Protein AF-A0A916CX15-F1 (afdb_monomer_lite)

Sequence (124 aa):
MRTVQLKTETALNPGRMDEFDDLIRLLNDHRRDDSLETQQLAIFIALSCMGNNHLWQDMMLPNRETLSRLMTTHFPALAAKNIGDMKWKKFFYRQLCERENILICKSPSCGICTDYEKCFGPET

Secondary structure (DSSP, 8-state):
-------------HHHHHHHHHHHHHHHHT-S---HHHHHHHHHHHHHHTSSS-HHHHTT-S-HHHHHHHHHHH-HHHHHT-TT---HHHHHHHHHHHHTT-SS---TTGGG-TTSHHHHS---

pLDDT: mean 81.07, std 20.0, range [37.09, 98.5]

Foldseek 3Di:
DDDDPPPPDPDPPVLLVVQLVLQLVLQVVQWPDPDPVLSVVSNQLSVLLVDLDQSCVSSVHPDPVVVLVVCCVTRVVLSVVCPVVPRVSVSSQVVSCVVVVHLDTSRPSLVVDPCNCVSPPDDD

Radius of gyration: 16.22 Å; chains: 1; bounding box: 48×33×47 Å

Structure (mmCIF, N/CA/C/O backbone):
data_AF-A0A916CX15-F1
#
_entry.id   AF-A0A916CX15-F1
#
loop_
_atom_site.group_PDB
_atom_site.id
_atom_site.type_symbol
_atom_site.label_atom_id
_atom_site.label_alt_id
_atom_site.label_comp_id
_atom_site.label_asym_id
_atom_site.label_entity_id
_atom_site.label_seq_id
_atom_site.pdbx_PDB_ins_code
_atom_site.Cartn_x
_atom_site.Cartn_y
_atom_site.Cartn_z
_atom_site.occupancy
_atom_site.B_iso_or_equiv
_atom_site.auth_seq_id
_atom_site.auth_comp_id
_atom_site.auth_asym_id
_atom_site.auth_atom_id
_atom_site.pdbx_PDB_model_num
ATOM 1 N N . MET A 1 1 ? 31.624 -11.503 36.435 1.00 39.28 1 MET A N 1
ATOM 2 C CA . MET A 1 1 ? 30.892 -12.147 35.324 1.00 39.28 1 MET A CA 1
ATOM 3 C C . MET A 1 1 ? 29.408 -11.861 35.506 1.00 39.28 1 MET A C 1
ATOM 5 O O . MET A 1 1 ? 28.794 -12.461 36.375 1.00 39.28 1 MET A O 1
ATOM 9 N N . ARG A 1 2 ? 28.856 -10.865 34.798 1.00 37.09 2 ARG A N 1
ATOM 10 C CA . ARG A 1 2 ? 27.411 -10.584 34.813 1.00 37.09 2 ARG A CA 1
ATOM 11 C C . ARG A 1 2 ? 26.766 -11.400 33.702 1.00 37.09 2 ARG A C 1
ATOM 13 O O . ARG A 1 2 ? 27.063 -11.182 32.533 1.00 37.09 2 ARG A O 1
ATOM 20 N N . THR A 1 3 ? 25.924 -12.345 34.086 1.00 37.91 3 THR A N 1
ATOM 21 C CA . THR A 1 3 ? 25.100 -13.134 33.176 1.00 37.91 3 THR A CA 1
ATOM 22 C C . THR A 1 3 ? 24.103 -12.200 32.493 1.00 37.91 3 THR A C 1
ATOM 24 O O . THR A 1 3 ? 23.282 -11.571 33.160 1.00 37.91 3 THR A O 1
ATOM 27 N N . VAL A 1 4 ? 24.192 -12.073 31.170 1.00 45.84 4 VAL A N 1
ATOM 28 C CA . VAL A 1 4 ? 23.157 -11.428 30.358 1.00 45.84 4 VAL A CA 1
ATOM 29 C C . VAL A 1 4 ? 22.031 -12.446 30.214 1.00 45.84 4 VAL A C 1
ATOM 31 O O . VAL A 1 4 ? 22.181 -13.444 29.515 1.00 45.84 4 VAL A O 1
ATOM 34 N N . GLN A 1 5 ? 20.917 -12.230 30.913 1.00 37.97 5 GLN A N 1
ATOM 35 C CA . GLN A 1 5 ? 19.689 -12.973 30.643 1.00 37.97 5 GLN A CA 1
ATOM 36 C C . GLN A 1 5 ? 19.137 -12.507 29.294 1.00 37.97 5 GLN A C 1
ATOM 38 O O . GLN A 1 5 ? 18.495 -11.461 29.195 1.00 37.97 5 GLN A O 1
ATOM 43 N N . LEU A 1 6 ? 19.400 -13.290 28.250 1.00 45.59 6 LEU A N 1
ATOM 44 C CA . LEU A 1 6 ? 18.626 -13.255 27.016 1.00 45.59 6 LEU A CA 1
ATOM 45 C C . LEU A 1 6 ? 17.195 -13.671 27.371 1.00 45.59 6 LEU A C 1
ATOM 47 O O . LEU A 1 6 ? 16.933 -14.836 27.656 1.00 45.59 6 LEU A O 1
ATOM 51 N N . LYS A 1 7 ? 16.269 -12.710 27.394 1.00 40.78 7 LYS A N 1
ATOM 52 C CA . LYS A 1 7 ? 14.833 -13.004 27.408 1.00 40.78 7 LYS A CA 1
ATOM 53 C C . LYS A 1 7 ? 14.428 -13.441 26.002 1.00 40.78 7 LYS A C 1
ATOM 55 O O . LYS A 1 7 ? 13.935 -12.647 25.210 1.00 40.78 7 LYS A O 1
ATOM 60 N N . THR A 1 8 ? 14.706 -14.695 25.680 1.00 47.56 8 THR A N 1
ATOM 61 C CA . THR A 1 8 ? 14.101 -15.397 24.550 1.00 47.56 8 THR A CA 1
ATOM 62 C C . THR A 1 8 ? 12.754 -15.940 24.993 1.00 47.56 8 THR A C 1
ATOM 64 O O . THR A 1 8 ? 12.729 -16.855 25.802 1.00 47.56 8 THR A O 1
ATOM 67 N N . GLU A 1 9 ? 11.676 -15.338 24.491 1.00 44.06 9 GLU A N 1
ATOM 68 C CA . GLU A 1 9 ? 10.413 -15.990 24.103 1.00 44.06 9 GLU A CA 1
ATOM 69 C C . GLU A 1 9 ? 9.416 -14.895 23.714 1.00 44.06 9 GLU A C 1
ATOM 71 O O . GLU A 1 9 ? 8.589 -14.435 24.499 1.00 44.06 9 GLU A O 1
ATOM 76 N N . THR A 1 10 ? 9.514 -14.423 22.471 1.00 47.09 10 THR A N 1
ATOM 77 C CA . THR A 1 10 ? 8.389 -13.729 21.844 1.00 47.09 10 THR A CA 1
ATOM 78 C C . THR A 1 10 ? 7.472 -14.824 21.322 1.00 47.09 10 THR A C 1
ATOM 80 O O . THR A 1 10 ? 7.650 -15.302 20.205 1.00 47.09 10 THR A O 1
ATOM 83 N N . ALA A 1 11 ? 6.540 -15.295 22.154 1.00 50.97 11 ALA A N 1
ATOM 84 C CA . ALA A 1 11 ? 5.432 -16.100 21.654 1.00 50.97 11 ALA A CA 1
ATOM 85 C C . ALA A 1 11 ? 4.813 -15.347 20.463 1.00 50.97 11 ALA A C 1
ATOM 87 O O . ALA A 1 11 ? 4.546 -14.145 20.578 1.00 50.97 11 ALA A O 1
ATOM 88 N N . LEU A 1 12 ? 4.657 -16.012 19.311 1.00 54.97 12 LEU A N 1
ATOM 89 C CA . LEU A 1 12 ? 3.989 -15.402 18.163 1.00 54.97 12 LEU A CA 1
ATOM 90 C C . LEU A 1 12 ? 2.605 -14.953 18.626 1.00 54.97 12 LEU A C 1
ATOM 92 O O . LEU A 1 12 ? 1.794 -15.767 19.056 1.00 54.97 12 LEU A O 1
ATOM 96 N N . ASN A 1 13 ? 2.360 -13.646 18.590 1.00 66.94 13 ASN A N 1
ATOM 97 C CA . ASN A 1 13 ? 1.041 -13.103 18.859 1.00 66.94 13 ASN A CA 1
ATOM 98 C C . ASN A 1 13 ? 0.162 -13.445 17.642 1.00 66.94 13 ASN A C 1
ATOM 100 O O . ASN A 1 13 ? 0.445 -12.910 16.566 1.00 66.94 13 ASN A O 1
ATOM 104 N N . PRO A 1 14 ? -0.868 -14.304 17.778 1.00 65.25 14 PRO A N 1
ATOM 105 C CA . PRO A 1 14 ? -1.656 -14.778 16.639 1.00 65.25 14 PRO A CA 1
ATOM 106 C C . PRO A 1 14 ? -2.268 -13.630 15.832 1.00 65.25 14 PRO A C 1
ATOM 108 O O . PRO A 1 14 ? -2.159 -13.613 14.613 1.00 65.25 14 PRO A O 1
ATOM 111 N N . GLY A 1 15 ? -2.757 -12.584 16.507 1.00 72.44 15 GLY A N 1
ATOM 112 C CA . GLY A 1 15 ? -3.325 -11.416 15.829 1.00 72.44 15 GLY A CA 1
ATOM 113 C C . GLY A 1 15 ? -2.309 -10.620 15.002 1.00 72.44 15 GLY A C 1
ATOM 114 O O . GLY A 1 15 ? -2.699 -9.903 14.089 1.00 72.44 15 GLY A O 1
ATOM 115 N N . ARG A 1 16 ? -1.004 -10.749 15.282 1.00 74.62 16 ARG A N 1
ATOM 116 C CA . ARG A 1 16 ? 0.051 -10.152 14.445 1.00 74.62 16 ARG A CA 1
ATOM 117 C C . ARG A 1 16 ? 0.387 -10.995 13.219 1.00 74.62 16 ARG A C 1
ATOM 119 O O . ARG A 1 16 ? 0.857 -10.439 12.234 1.00 74.62 16 ARG A O 1
ATOM 126 N N . MET A 1 17 ? 0.182 -12.310 13.288 1.00 80.25 17 MET A N 1
ATOM 127 C CA . MET A 1 17 ? 0.320 -13.180 12.119 1.00 80.25 17 MET A CA 1
ATOM 128 C C . MET A 1 17 ? -0.835 -12.948 11.151 1.00 80.25 17 MET A C 1
ATOM 130 O O . MET A 1 17 ? -0.584 -12.719 9.974 1.00 80.25 17 MET A O 1
ATOM 134 N N . ASP A 1 18 ? -2.065 -12.883 11.666 1.00 87.44 18 ASP A N 1
ATOM 135 C CA . ASP A 1 18 ? -3.252 -12.583 10.857 1.00 87.44 18 ASP A CA 1
ATOM 136 C C . ASP A 1 18 ? -3.100 -11.227 10.145 1.00 87.44 18 ASP A C 1
ATOM 138 O O . ASP A 1 18 ? -3.309 -11.109 8.941 1.00 87.44 18 ASP A O 1
ATOM 142 N N . GLU A 1 19 ? -2.629 -10.206 10.872 1.00 87.88 19 GLU A N 1
ATOM 143 C CA . GLU A 1 19 ? -2.349 -8.876 10.323 1.00 87.88 19 GLU A CA 1
ATOM 144 C C . GLU A 1 19 ? -1.305 -8.901 9.192 1.00 87.88 19 GLU A C 1
ATOM 146 O O . GLU A 1 19 ? -1.427 -8.182 8.196 1.00 87.88 19 GLU A O 1
ATOM 151 N N . PHE A 1 20 ? -0.260 -9.709 9.352 1.00 92.62 20 PHE A N 1
ATOM 152 C CA . PHE A 1 20 ? 0.789 -9.872 8.355 1.00 92.62 20 PHE A CA 1
ATOM 153 C C . PHE A 1 20 ? 0.265 -10.558 7.086 1.00 92.62 20 PHE A C 1
ATOM 155 O O . PHE A 1 20 ? 0.510 -10.066 5.979 1.00 92.62 20 PHE A O 1
ATOM 162 N N . ASP A 1 21 ? -0.499 -11.637 7.246 1.00 93.94 21 ASP A N 1
ATOM 163 C CA . ASP A 1 21 ? -1.092 -12.386 6.138 1.00 93.94 21 ASP A CA 1
ATOM 164 C C . ASP A 1 21 ? -2.111 -11.533 5.364 1.00 93.94 21 ASP A C 1
ATOM 166 O O . ASP A 1 21 ? -2.108 -11.520 4.127 1.00 93.94 21 ASP A O 1
ATOM 170 N N . ASP A 1 22 ? -2.917 -10.737 6.069 1.00 93.75 22 ASP A N 1
ATOM 171 C CA . ASP A 1 22 ? -3.861 -9.792 5.467 1.00 93.75 22 ASP A CA 1
ATOM 172 C C . ASP A 1 22 ? -3.153 -8.721 4.625 1.00 93.75 22 ASP A C 1
ATOM 174 O O . ASP A 1 22 ? -3.587 -8.405 3.510 1.00 93.75 22 ASP A O 1
ATOM 178 N N . LEU A 1 23 ? -2.033 -8.177 5.115 1.00 96.12 23 LEU A N 1
ATOM 179 C CA . LEU A 1 23 ? -1.224 -7.206 4.372 1.00 96.12 23 LEU A CA 1
ATOM 180 C C . LEU A 1 23 ? -0.599 -7.823 3.118 1.00 96.12 23 LEU A C 1
ATOM 182 O O . LEU A 1 23 ? -0.659 -7.208 2.049 1.00 96.12 23 LEU A O 1
ATOM 186 N N . ILE A 1 24 ? -0.038 -9.033 3.218 1.00 97.25 24 ILE A N 1
ATOM 187 C CA . ILE A 1 24 ? 0.478 -9.764 2.051 1.00 97.25 24 ILE A CA 1
ATOM 188 C C . ILE A 1 24 ? -0.631 -9.952 1.025 1.00 97.25 24 ILE A C 1
ATOM 190 O O . ILE A 1 24 ? -0.424 -9.689 -0.162 1.00 97.25 24 ILE A O 1
ATOM 194 N N . ARG A 1 25 ? -1.814 -10.385 1.466 1.00 96.75 25 ARG A N 1
ATOM 195 C CA . ARG A 1 25 ? -2.954 -10.610 0.581 1.00 96.75 25 ARG A CA 1
ATOM 196 C C . ARG A 1 25 ? -3.384 -9.322 -0.113 1.00 96.75 25 ARG A C 1
ATOM 198 O O . ARG A 1 25 ? -3.541 -9.324 -1.329 1.00 96.75 25 ARG A O 1
ATOM 205 N N . LEU A 1 26 ? -3.508 -8.216 0.621 1.00 97.00 26 LEU A N 1
ATOM 206 C CA . LEU A 1 26 ? -3.828 -6.902 0.054 1.00 97.00 26 LEU A CA 1
ATOM 207 C C . LEU A 1 26 ? -2.825 -6.476 -1.026 1.00 97.00 26 LEU A C 1
ATOM 209 O O . LEU A 1 26 ? -3.237 -6.024 -2.098 1.00 97.00 26 LEU A O 1
ATOM 213 N N . LEU A 1 27 ? -1.527 -6.595 -0.738 1.00 98.25 27 LEU A N 1
ATOM 214 C CA . LEU A 1 27 ? -0.455 -6.191 -1.650 1.00 98.25 27 LEU A CA 1
ATOM 215 C C . LEU A 1 27 ? -0.418 -7.088 -2.888 1.00 98.25 27 LEU A C 1
ATOM 217 O O . LEU A 1 27 ? -0.361 -6.581 -4.006 1.00 98.25 27 LEU A O 1
ATOM 221 N N . ASN A 1 28 ? -0.528 -8.405 -2.705 1.00 97.69 28 ASN A N 1
ATOM 222 C CA . ASN A 1 28 ? -0.584 -9.351 -3.812 1.00 97.69 28 ASN A CA 1
ATOM 223 C C . ASN A 1 28 ? -1.820 -9.129 -4.685 1.00 97.69 28 ASN A C 1
ATOM 225 O O . ASN A 1 28 ? -1.681 -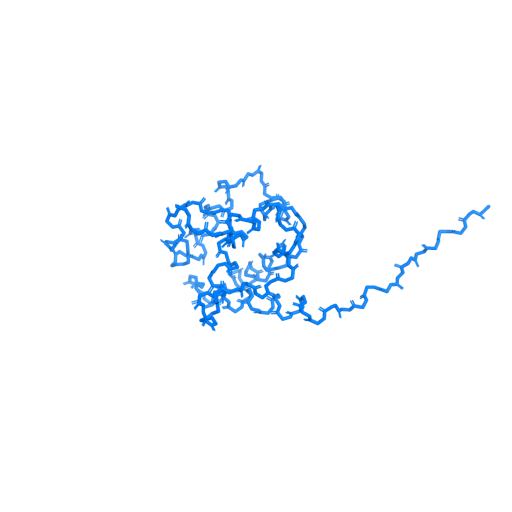9.147 -5.903 1.00 97.69 28 ASN A O 1
ATOM 229 N N . ASP A 1 29 ? -2.996 -8.852 -4.119 1.00 97.38 29 ASP A N 1
ATOM 230 C CA . ASP A 1 29 ? -4.218 -8.565 -4.889 1.00 97.38 29 ASP A CA 1
ATOM 231 C C . ASP A 1 29 ? -4.066 -7.332 -5.813 1.00 97.38 29 ASP A C 1
ATOM 233 O O . ASP A 1 29 ? -4.826 -7.181 -6.768 1.00 97.38 29 ASP A O 1
ATOM 237 N N . HIS A 1 30 ? -3.077 -6.462 -5.565 1.00 97.94 30 HIS A N 1
ATOM 238 C CA . HIS A 1 30 ? -2.821 -5.241 -6.340 1.00 97.94 30 HIS A CA 1
ATOM 239 C C . HIS A 1 30 ? -1.415 -5.163 -6.956 1.00 97.94 30 HIS A C 1
ATOM 241 O O . HIS A 1 30 ? -0.978 -4.079 -7.366 1.00 97.94 30 HIS A O 1
ATOM 247 N N . ARG A 1 31 ? -0.688 -6.281 -7.007 1.00 97.88 31 ARG A N 1
ATOM 248 C CA . ARG A 1 31 ? 0.636 -6.352 -7.630 1.00 97.88 31 ARG A CA 1
ATOM 249 C C . ARG A 1 31 ? 0.559 -5.999 -9.115 1.00 97.88 31 ARG A C 1
ATOM 251 O O . ARG A 1 31 ? -0.406 -6.343 -9.794 1.00 97.88 31 ARG A O 1
ATOM 258 N N . ARG A 1 32 ? 1.590 -5.331 -9.631 1.00 97.94 32 ARG A N 1
ATOM 259 C CA . ARG A 1 32 ? 1.712 -5.028 -11.066 1.00 97.94 32 ARG A CA 1
ATOM 260 C C . ARG A 1 32 ? 1.826 -6.298 -11.912 1.00 97.94 32 ARG A C 1
ATOM 262 O O . ARG A 1 32 ? 1.304 -6.335 -13.021 1.00 97.94 32 ARG A O 1
ATOM 269 N N . ASP A 1 33 ? 2.559 -7.289 -11.414 1.00 97.69 33 ASP A N 1
ATOM 270 C CA . ASP A 1 33 ? 2.909 -8.518 -12.122 1.00 97.69 33 ASP A CA 1
ATOM 271 C C . ASP A 1 33 ? 3.156 -9.684 -11.148 1.00 97.69 33 ASP A C 1
ATOM 273 O O . ASP A 1 33 ? 3.209 -9.501 -9.931 1.00 97.69 33 ASP A O 1
ATOM 277 N N . ASP A 1 34 ? 3.320 -10.889 -11.699 1.00 97.06 34 ASP A N 1
ATOM 278 C CA . ASP A 1 34 ? 3.609 -12.122 -10.955 1.00 97.06 34 ASP A CA 1
ATOM 279 C C . ASP A 1 34 ? 5.110 -12.365 -10.733 1.00 97.06 34 ASP A C 1
ATOM 281 O O . ASP A 1 34 ? 5.510 -13.479 -10.390 1.00 97.06 34 ASP A O 1
ATOM 285 N N . SER A 1 35 ? 5.963 -11.355 -10.929 1.00 98.00 35 SER A N 1
ATOM 286 C CA . SER A 1 35 ? 7.405 -11.538 -10.753 1.00 98.00 35 SER A CA 1
ATOM 287 C C . SER A 1 35 ? 7.758 -11.866 -9.300 1.00 98.00 35 SER A C 1
ATOM 289 O O . SER A 1 35 ? 7.129 -11.385 -8.352 1.00 98.00 35 SER A O 1
ATOM 291 N N . LEU A 1 36 ? 8.815 -12.664 -9.120 1.00 97.44 36 LEU A N 1
ATOM 292 C CA . LEU A 1 36 ? 9.341 -12.983 -7.792 1.00 97.44 36 LEU A CA 1
ATOM 293 C C . LEU A 1 36 ? 9.737 -11.712 -7.025 1.00 97.44 36 LEU A C 1
ATOM 295 O O . LEU A 1 36 ? 9.520 -11.637 -5.821 1.00 97.44 36 LEU A O 1
ATOM 299 N N . GLU A 1 37 ? 10.258 -10.704 -7.728 1.00 97.38 37 GLU A N 1
ATOM 300 C CA . GLU A 1 37 ? 10.608 -9.400 -7.163 1.00 97.38 37 GLU A CA 1
ATOM 301 C C . GLU A 1 37 ? 9.394 -8.723 -6.514 1.00 97.38 37 GLU A C 1
ATOM 303 O O . GLU A 1 37 ? 9.443 -8.370 -5.335 1.00 97.38 37 GLU A O 1
ATOM 308 N N . THR A 1 38 ? 8.282 -8.584 -7.246 1.00 97.50 38 THR A N 1
ATOM 309 C CA . THR A 1 38 ? 7.074 -7.935 -6.717 1.00 97.50 38 THR A CA 1
ATOM 310 C C . THR A 1 38 ? 6.480 -8.721 -5.542 1.00 97.50 38 THR A C 1
ATOM 312 O O . THR A 1 38 ? 6.052 -8.120 -4.554 1.00 97.50 38 THR A O 1
ATOM 315 N N . GLN A 1 39 ? 6.507 -10.056 -5.596 1.00 97.19 39 GLN A N 1
ATOM 316 C CA . GLN A 1 39 ? 6.034 -10.910 -4.498 1.00 97.19 39 GLN A CA 1
ATOM 317 C C . GLN A 1 39 ? 6.903 -10.772 -3.238 1.00 97.19 39 GLN A C 1
ATOM 319 O O . GLN A 1 39 ? 6.385 -10.604 -2.133 1.00 97.19 39 GLN A O 1
ATOM 324 N N . GLN A 1 40 ? 8.230 -10.795 -3.386 1.00 98.19 40 GLN A N 1
ATOM 325 C CA . GLN A 1 40 ? 9.159 -10.592 -2.271 1.00 98.19 40 GLN A CA 1
ATOM 326 C C . GLN A 1 40 ? 9.029 -9.190 -1.679 1.00 98.19 40 GLN A C 1
ATOM 328 O O . GLN A 1 40 ? 9.081 -9.026 -0.459 1.00 98.19 40 GLN A O 1
ATOM 333 N N . LEU A 1 41 ? 8.799 -8.184 -2.524 1.00 98.44 41 LEU A N 1
ATOM 334 C CA . LEU A 1 41 ? 8.556 -6.824 -2.072 1.00 98.44 41 LEU A CA 1
ATOM 335 C C . LEU A 1 41 ? 7.259 -6.715 -1.258 1.00 98.44 41 LEU A C 1
ATOM 337 O O . LEU A 1 41 ? 7.253 -6.039 -0.231 1.00 98.44 41 LEU A O 1
ATOM 341 N N . ALA A 1 42 ? 6.185 -7.401 -1.660 1.00 98.44 42 ALA A N 1
ATOM 342 C CA . ALA A 1 42 ? 4.942 -7.446 -0.888 1.00 98.44 42 ALA A CA 1
ATOM 343 C C . ALA A 1 42 ? 5.172 -8.020 0.522 1.00 98.44 42 ALA A C 1
ATOM 345 O O . ALA A 1 42 ? 4.740 -7.428 1.513 1.00 98.44 42 ALA A O 1
ATOM 346 N N . ILE A 1 43 ? 5.924 -9.122 0.619 1.00 98.31 43 ILE A N 1
ATOM 347 C CA . ILE A 1 43 ? 6.319 -9.728 1.899 1.00 98.31 43 ILE A CA 1
ATOM 348 C C . ILE A 1 43 ? 7.138 -8.737 2.733 1.00 98.31 43 ILE A C 1
ATOM 350 O O . ILE A 1 43 ? 6.857 -8.541 3.914 1.00 98.31 43 ILE A O 1
ATOM 354 N N . PHE A 1 44 ? 8.131 -8.082 2.127 1.00 98.38 44 PHE A N 1
ATOM 355 C CA . PHE A 1 44 ? 8.991 -7.132 2.830 1.00 98.38 44 PHE A CA 1
ATOM 356 C C . PHE A 1 44 ? 8.212 -5.923 3.363 1.00 98.38 44 PHE A C 1
ATOM 358 O O . PHE A 1 44 ? 8.384 -5.549 4.520 1.00 98.38 44 PHE A O 1
ATOM 365 N N . ILE A 1 45 ? 7.296 -5.358 2.572 1.00 98.38 45 ILE A N 1
ATOM 366 C CA . ILE A 1 45 ? 6.417 -4.265 3.013 1.00 98.38 45 ILE A CA 1
ATOM 367 C C . ILE A 1 45 ? 5.547 -4.710 4.196 1.00 98.38 45 ILE A C 1
ATOM 369 O O . ILE A 1 45 ? 5.451 -3.984 5.189 1.00 98.38 45 ILE A O 1
ATOM 373 N N . ALA A 1 46 ? 4.932 -5.895 4.116 1.00 97.25 46 ALA A N 1
ATOM 374 C CA . ALA A 1 46 ? 4.107 -6.433 5.196 1.00 97.25 46 ALA A CA 1
ATOM 375 C C . ALA A 1 46 ? 4.925 -6.658 6.482 1.00 97.25 46 ALA A C 1
ATOM 377 O O . ALA A 1 46 ? 4.478 -6.278 7.566 1.00 97.25 46 ALA A O 1
ATOM 378 N N . LEU A 1 47 ? 6.152 -7.179 6.364 1.00 96.62 47 LEU A N 1
ATOM 379 C CA . LEU A 1 47 ? 7.084 -7.321 7.488 1.00 96.62 47 LEU A CA 1
ATOM 380 C C . LEU A 1 47 ? 7.442 -5.958 8.092 1.00 96.62 47 LEU A C 1
ATOM 382 O O . LEU A 1 47 ? 7.377 -5.796 9.309 1.00 96.62 47 LEU A O 1
ATOM 386 N N . SER A 1 48 ? 7.773 -4.956 7.277 1.00 96.19 48 SER A N 1
ATOM 387 C CA . SER A 1 48 ? 8.098 -3.609 7.764 1.00 96.19 48 SER A CA 1
ATOM 388 C C . SER A 1 48 ? 6.902 -2.914 8.421 1.00 96.19 48 SER A C 1
ATOM 390 O O . SER A 1 48 ? 7.083 -2.155 9.373 1.00 96.19 48 SER A O 1
ATOM 392 N N . CYS A 1 49 ? 5.663 -3.214 8.016 1.00 94.81 49 CYS A N 1
ATOM 393 C CA . CYS A 1 49 ? 4.473 -2.776 8.752 1.00 94.81 49 CYS A CA 1
ATOM 394 C C . CYS A 1 49 ? 4.413 -3.335 10.182 1.00 94.81 49 CYS A C 1
ATOM 396 O O . CYS A 1 49 ? 3.745 -2.745 11.030 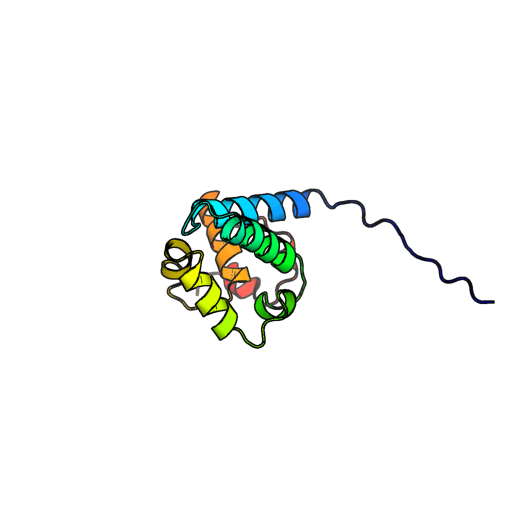1.00 94.81 49 CYS A O 1
ATOM 398 N N . MET A 1 50 ? 5.133 -4.413 10.501 1.00 91.62 50 MET A N 1
ATOM 399 C CA . MET A 1 50 ? 5.212 -4.919 11.871 1.00 91.62 50 MET A CA 1
ATOM 400 C C . MET A 1 50 ? 6.126 -4.079 12.778 1.00 91.62 50 MET A C 1
ATOM 402 O O . MET A 1 50 ? 6.117 -4.284 13.995 1.00 91.62 50 MET A O 1
ATOM 406 N N . GLY A 1 51 ? 6.893 -3.136 12.226 1.00 88.00 51 GLY A N 1
ATOM 407 C CA . GLY A 1 51 ? 7.674 -2.169 12.996 1.00 88.00 51 GLY A CA 1
ATOM 408 C C . GLY A 1 51 ? 6.808 -1.107 13.683 1.00 88.00 51 GLY A C 1
ATOM 409 O O . GLY A 1 51 ? 5.600 -1.018 13.461 1.00 88.00 51 GLY A O 1
ATOM 410 N N . ASN A 1 52 ? 7.422 -0.291 14.539 1.00 86.25 52 ASN A N 1
ATOM 411 C CA . ASN A 1 52 ? 6.730 0.764 15.292 1.00 86.25 52 ASN A CA 1
ATOM 412 C C . ASN A 1 52 ? 6.896 2.162 14.672 1.00 86.25 52 ASN A C 1
ATOM 414 O O . ASN A 1 52 ? 6.313 3.119 15.181 1.00 86.25 52 ASN A O 1
ATOM 418 N N . ASN A 1 53 ? 7.678 2.302 13.598 1.00 87.75 53 ASN A N 1
ATOM 419 C CA . ASN A 1 53 ? 7.963 3.596 12.990 1.00 87.75 53 ASN A CA 1
ATOM 420 C C . ASN A 1 53 ? 7.076 3.835 11.760 1.00 87.75 53 ASN A C 1
ATOM 422 O O . ASN A 1 53 ? 6.127 3.102 11.456 1.00 87.75 53 ASN A O 1
ATOM 426 N N . HIS A 1 54 ? 7.364 4.914 11.030 1.00 88.44 54 HIS A N 1
ATOM 427 C CA . HIS A 1 54 ? 6.797 5.078 9.700 1.00 88.44 54 HIS A CA 1
ATOM 428 C C . HIS A 1 54 ? 7.357 4.006 8.758 1.00 88.44 54 HIS A C 1
ATOM 430 O O . HIS A 1 54 ? 8.550 3.725 8.780 1.00 88.44 54 HIS A O 1
ATOM 436 N N . LEU A 1 55 ? 6.515 3.484 7.860 1.00 95.62 55 LEU A N 1
ATOM 437 C CA . LEU A 1 55 ? 6.886 2.388 6.956 1.00 95.62 55 LEU A CA 1
ATOM 438 C C . LEU A 1 55 ? 8.181 2.650 6.171 1.00 95.62 55 LEU A C 1
ATOM 440 O O . LEU A 1 55 ? 9.004 1.759 6.043 1.00 95.62 55 LEU A O 1
ATOM 444 N N . TRP A 1 56 ? 8.402 3.878 5.692 1.00 97.25 56 TRP A N 1
ATOM 445 C CA . TRP A 1 56 ? 9.628 4.205 4.959 1.00 97.25 56 TRP A CA 1
ATOM 446 C C . TRP A 1 56 ? 10.890 4.070 5.831 1.00 97.25 56 TRP A C 1
ATOM 448 O O . TRP A 1 56 ? 11.930 3.688 5.312 1.00 97.25 56 TRP A O 1
ATOM 458 N N . GLN A 1 57 ? 10.798 4.319 7.143 1.00 95.44 57 GLN A N 1
ATOM 459 C CA . GLN A 1 57 ? 11.902 4.126 8.092 1.00 95.44 57 GLN A CA 1
ATOM 460 C C . GLN A 1 57 ? 12.117 2.641 8.380 1.00 95.44 57 GLN A C 1
ATOM 462 O O . GLN A 1 57 ? 13.249 2.174 8.342 1.00 95.44 57 GLN A O 1
ATOM 467 N N . ASP A 1 58 ? 11.036 1.890 8.604 1.00 96.81 58 ASP A N 1
ATOM 468 C CA . ASP A 1 58 ? 11.104 0.441 8.853 1.00 96.81 58 ASP A CA 1
ATOM 469 C C . ASP A 1 58 ? 11.517 -0.359 7.598 1.00 96.81 58 ASP A C 1
ATOM 471 O O . ASP A 1 58 ? 11.937 -1.510 7.699 1.00 96.81 58 ASP A O 1
ATOM 475 N N . MET A 1 59 ? 11.438 0.251 6.412 1.00 97.69 59 MET A N 1
ATOM 476 C CA . MET A 1 59 ? 12.009 -0.251 5.155 1.00 97.69 59 MET A CA 1
ATOM 477 C C . MET A 1 59 ? 13.416 0.296 4.864 1.00 97.69 59 MET A C 1
ATOM 479 O O . MET A 1 59 ? 13.977 -0.006 3.813 1.00 97.69 59 MET A O 1
ATOM 483 N N . MET A 1 60 ? 13.984 1.115 5.757 1.00 97.81 60 MET A N 1
ATOM 484 C CA . MET A 1 60 ? 15.299 1.757 5.601 1.00 97.81 60 MET A CA 1
ATOM 485 C C . MET A 1 60 ? 15.432 2.614 4.329 1.00 97.81 60 MET A C 1
ATOM 487 O O . MET A 1 60 ? 16.514 2.758 3.760 1.00 97.81 60 MET A O 1
ATOM 491 N N . LEU A 1 61 ? 14.328 3.203 3.872 1.00 97.62 61 LEU A N 1
ATOM 492 C CA . LEU A 1 61 ? 14.314 4.143 2.755 1.00 97.62 61 LEU A CA 1
ATOM 493 C C . LEU A 1 61 ? 14.727 5.543 3.241 1.00 97.62 61 LEU A C 1
ATOM 495 O O . LEU A 1 61 ? 14.518 5.883 4.404 1.00 97.62 61 LEU A O 1
ATOM 499 N N . PRO A 1 62 ? 15.289 6.401 2.373 1.00 97.19 62 PRO A N 1
ATOM 500 C CA . PRO A 1 62 ? 15.770 7.718 2.791 1.00 97.19 62 PRO A CA 1
ATOM 501 C C . PRO A 1 62 ? 14.636 8.687 3.144 1.00 97.19 62 PRO A C 1
ATOM 503 O O . PRO A 1 62 ? 14.825 9.608 3.935 1.00 97.19 62 PRO A O 1
ATOM 506 N N . ASN A 1 63 ? 13.462 8.522 2.529 1.00 96.12 63 ASN A N 1
ATOM 507 C CA . ASN A 1 63 ? 12.309 9.385 2.745 1.00 96.12 63 ASN A CA 1
ATOM 508 C C . ASN A 1 63 ? 11.006 8.715 2.287 1.00 96.12 63 ASN A C 1
ATOM 510 O O . ASN A 1 63 ? 10.989 7.679 1.616 1.00 96.12 63 ASN A O 1
ATOM 514 N N . ARG A 1 64 ? 9.892 9.365 2.627 1.00 95.94 64 ARG A N 1
ATOM 515 C CA . ARG A 1 64 ? 8.543 8.952 2.235 1.00 95.94 64 ARG A CA 1
ATOM 516 C C . ARG A 1 64 ? 8.320 8.967 0.718 1.00 95.94 64 ARG A C 1
ATOM 518 O O . ARG A 1 64 ? 7.613 8.101 0.218 1.00 95.94 64 ARG A O 1
ATOM 525 N N . GLU A 1 65 ? 8.896 9.920 -0.008 1.00 96.50 65 GLU A N 1
ATOM 526 C CA . GLU A 1 65 ? 8.709 10.044 -1.461 1.00 96.50 65 GLU A CA 1
ATOM 527 C C . GLU A 1 65 ? 9.263 8.826 -2.212 1.00 96.50 65 GLU A C 1
ATOM 529 O O . GLU A 1 65 ? 8.629 8.313 -3.134 1.00 96.50 65 GLU A O 1
ATOM 534 N N . THR A 1 66 ? 10.404 8.303 -1.759 1.00 98.19 66 THR A N 1
ATOM 535 C CA . THR A 1 66 ? 11.008 7.075 -2.289 1.00 98.19 66 THR A CA 1
ATOM 536 C C . THR A 1 66 ? 10.064 5.890 -2.121 1.00 98.19 66 THR A C 1
ATOM 538 O O . THR A 1 66 ? 9.856 5.134 -3.068 1.00 98.19 66 THR A O 1
ATOM 541 N N . LEU A 1 67 ? 9.423 5.769 -0.952 1.00 98.38 67 LEU A N 1
ATOM 542 C CA . LEU A 1 67 ? 8.386 4.763 -0.732 1.00 98.38 67 LEU A CA 1
ATOM 543 C C . LEU A 1 67 ? 7.185 4.979 -1.662 1.00 98.38 67 LEU A C 1
ATOM 545 O O . LEU A 1 67 ? 6.715 4.027 -2.272 1.00 98.38 67 LEU A O 1
ATOM 549 N N . SER A 1 68 ? 6.705 6.214 -1.828 1.00 97.31 68 SER A N 1
ATOM 550 C CA . SER A 1 68 ? 5.584 6.490 -2.735 1.00 97.31 68 SER A CA 1
ATOM 551 C C . SER A 1 68 ? 5.895 6.110 -4.185 1.00 97.31 68 SER A C 1
ATOM 553 O O . SER A 1 68 ? 5.067 5.483 -4.838 1.00 97.31 68 SER A O 1
ATOM 555 N N . ARG A 1 69 ? 7.104 6.402 -4.679 1.00 98.19 69 ARG A N 1
ATOM 556 C CA . ARG A 1 69 ? 7.549 5.974 -6.017 1.00 98.19 69 ARG A CA 1
ATOM 557 C C . ARG A 1 69 ? 7.610 4.453 -6.151 1.00 98.19 69 ARG A C 1
ATOM 559 O O . ARG A 1 69 ? 7.186 3.921 -7.178 1.00 98.19 69 ARG A O 1
ATOM 566 N N . LEU A 1 70 ? 8.110 3.763 -5.125 1.00 98.19 70 LEU A N 1
ATOM 567 C CA . LEU A 1 70 ? 8.145 2.301 -5.074 1.00 98.19 70 LEU A CA 1
ATOM 568 C C . LEU A 1 70 ? 6.726 1.721 -5.174 1.00 98.19 70 LEU A C 1
ATOM 570 O O . LEU A 1 70 ? 6.467 0.855 -6.008 1.00 98.19 70 LEU A O 1
ATOM 574 N N . MET A 1 71 ? 5.785 2.272 -4.403 1.00 98.50 71 MET A N 1
ATOM 575 C CA . MET A 1 71 ? 4.379 1.864 -4.431 1.00 98.50 71 MET A CA 1
ATOM 576 C C . MET A 1 71 ? 3.725 2.112 -5.792 1.00 98.50 71 MET A C 1
ATOM 578 O O . MET A 1 71 ? 3.075 1.214 -6.318 1.00 98.50 71 MET A O 1
ATOM 582 N N . THR A 1 72 ? 3.943 3.275 -6.408 1.00 98.12 72 THR A N 1
ATOM 583 C CA . THR A 1 72 ? 3.436 3.568 -7.760 1.00 98.12 72 THR A CA 1
ATOM 584 C C . THR A 1 72 ? 4.011 2.617 -8.812 1.00 98.12 72 THR A C 1
ATOM 586 O O . THR A 1 72 ? 3.324 2.270 -9.767 1.00 98.12 72 THR A O 1
ATOM 589 N N . THR A 1 73 ? 5.256 2.168 -8.638 1.00 98.25 73 THR A N 1
ATOM 590 C CA . THR A 1 73 ? 5.941 1.301 -9.608 1.00 98.25 73 THR A CA 1
ATOM 591 C C . THR A 1 73 ? 5.482 -0.155 -9.530 1.00 98.25 73 THR A C 1
ATOM 593 O O . THR A 1 73 ? 5.306 -0.783 -10.574 1.00 98.25 73 THR A O 1
ATOM 596 N N . HIS A 1 74 ? 5.300 -0.700 -8.322 1.00 98.50 74 HIS A N 1
ATOM 597 C CA . HIS A 1 74 ? 5.017 -2.131 -8.116 1.00 98.50 74 HIS A CA 1
ATOM 598 C C . HIS A 1 74 ? 3.556 -2.437 -7.764 1.00 98.50 74 HIS A C 1
ATOM 600 O O . HIS A 1 74 ? 3.100 -3.555 -7.994 1.00 98.50 74 HIS A O 1
ATOM 606 N N . PHE A 1 75 ? 2.805 -1.455 -7.260 1.00 98.44 75 PHE A N 1
ATOM 607 C CA . PHE A 1 75 ? 1.400 -1.598 -6.862 1.00 98.44 75 PHE A CA 1
ATOM 608 C C . PHE A 1 75 ? 0.550 -0.423 -7.389 1.00 98.44 75 PHE A C 1
ATOM 610 O O . PHE A 1 75 ? -0.129 0.253 -6.608 1.00 98.44 75 PHE A O 1
ATOM 617 N N . PRO A 1 76 ? 0.572 -0.134 -8.707 1.00 98.12 76 PRO A N 1
ATOM 618 C CA . PRO A 1 76 ? 0.005 1.094 -9.275 1.00 98.12 76 PRO A CA 1
ATOM 619 C C . PRO A 1 76 ? -1.492 1.262 -8.982 1.00 98.12 76 PRO A C 1
ATOM 621 O O . PRO A 1 76 ? -1.936 2.358 -8.645 1.00 98.12 76 PRO A O 1
ATOM 624 N N . ALA A 1 77 ? -2.269 0.175 -9.048 1.00 97.50 77 ALA A N 1
ATOM 625 C CA . ALA A 1 77 ? -3.704 0.204 -8.767 1.00 97.50 77 ALA A CA 1
ATOM 626 C C . ALA A 1 77 ? -4.009 0.529 -7.295 1.00 97.50 77 ALA A C 1
ATOM 628 O O . ALA A 1 77 ? -4.973 1.234 -7.001 1.00 97.50 77 ALA A O 1
ATOM 629 N N . LEU A 1 78 ? -3.182 0.043 -6.365 1.00 97.44 78 LEU A N 1
ATOM 630 C CA . LEU A 1 78 ? -3.308 0.355 -4.941 1.00 97.44 78 LEU A CA 1
ATOM 631 C C . LEU A 1 78 ? -2.847 1.786 -4.647 1.00 97.44 78 LEU A C 1
ATOM 633 O O . LEU A 1 78 ? -3.495 2.495 -3.882 1.00 97.44 78 LEU A O 1
ATOM 637 N N . ALA A 1 79 ? -1.766 2.233 -5.287 1.00 97.44 79 ALA A N 1
ATOM 638 C CA . ALA A 1 79 ? -1.261 3.593 -5.144 1.00 97.44 79 ALA A CA 1
ATOM 639 C C . ALA A 1 79 ? -2.271 4.642 -5.635 1.00 97.44 79 ALA A C 1
ATOM 641 O O . ALA A 1 79 ? -2.483 5.643 -4.955 1.00 97.44 79 ALA A O 1
ATOM 642 N N . ALA A 1 80 ? -2.959 4.379 -6.751 1.00 96.56 80 ALA A N 1
ATOM 643 C CA . ALA A 1 80 ? -3.996 5.259 -7.294 1.00 96.56 80 ALA A CA 1
ATOM 644 C C . ALA A 1 80 ? -5.189 5.470 -6.340 1.00 96.56 80 ALA A C 1
ATOM 646 O O . ALA A 1 80 ? -5.859 6.498 -6.410 1.00 96.56 80 ALA A O 1
ATOM 647 N N . LYS A 1 81 ? -5.444 4.526 -5.424 1.00 95.12 81 LYS A N 1
ATOM 648 C CA . LYS A 1 81 ? -6.488 4.648 -4.393 1.00 95.12 81 LYS A CA 1
ATOM 649 C C . LYS A 1 81 ? -6.075 5.552 -3.223 1.00 95.12 81 LYS A C 1
ATOM 651 O O . LYS A 1 81 ? -6.939 6.019 -2.483 1.00 95.12 81 LYS A O 1
ATOM 656 N N . ASN A 1 82 ? -4.785 5.845 -3.045 1.00 93.44 82 ASN A N 1
ATOM 657 C CA . ASN A 1 82 ? -4.289 6.707 -1.966 1.00 93.44 82 ASN A CA 1
ATOM 658 C C . ASN A 1 82 ? -4.364 8.205 -2.335 1.00 93.44 82 ASN A C 1
ATOM 660 O O . ASN A 1 82 ? -3.364 8.919 -2.325 1.00 93.44 82 ASN A O 1
ATOM 664 N N . ILE A 1 83 ? -5.564 8.685 -2.676 1.00 82.31 83 ILE A N 1
ATOM 665 C CA . ILE A 1 83 ? -5.800 10.044 -3.205 1.00 82.31 83 ILE A CA 1
ATOM 666 C C . ILE A 1 83 ? -5.480 11.136 -2.168 1.00 82.31 83 ILE A C 1
ATOM 668 O O . ILE A 1 83 ? -5.007 12.211 -2.519 1.00 82.31 83 ILE A O 1
ATOM 672 N N . GLY A 1 84 ? -5.709 10.864 -0.880 1.00 81.06 84 GLY A N 1
ATOM 673 C CA . GLY A 1 84 ? -5.498 11.829 0.208 1.00 81.06 84 GLY A CA 1
ATOM 674 C C . GLY A 1 84 ? -4.059 11.926 0.721 1.00 81.06 84 GLY A C 1
ATOM 675 O O . GLY A 1 84 ? -3.864 12.453 1.813 1.00 81.06 84 GLY A O 1
ATOM 676 N N . ASP A 1 85 ? -3.083 11.350 0.008 1.00 82.50 85 ASP A N 1
ATOM 677 C CA . ASP A 1 85 ? -1.690 11.211 0.453 1.00 82.50 85 ASP A CA 1
ATOM 678 C C . ASP A 1 85 ? -1.604 10.751 1.923 1.00 82.50 85 ASP A C 1
ATOM 680 O O . ASP A 1 85 ? -0.918 11.329 2.773 1.00 82.50 85 ASP A O 1
ATOM 684 N N . MET A 1 86 ? -2.341 9.690 2.263 1.00 89.19 86 MET A N 1
ATOM 685 C CA . MET A 1 86 ? -2.264 9.095 3.592 1.00 89.19 86 MET A CA 1
ATOM 686 C C . MET A 1 86 ? -0.895 8.433 3.771 1.00 89.19 86 MET A C 1
ATOM 688 O O . MET A 1 86 ? -0.345 7.836 2.840 1.00 89.19 86 MET A O 1
ATOM 692 N N . LYS A 1 87 ? -0.356 8.469 4.999 1.00 92.06 87 LYS A N 1
ATOM 693 C CA . LYS A 1 87 ? 0.821 7.662 5.362 1.00 92.06 87 LYS A CA 1
ATOM 694 C C . LYS A 1 87 ? 0.550 6.202 4.967 1.00 92.06 87 LYS A C 1
ATOM 696 O O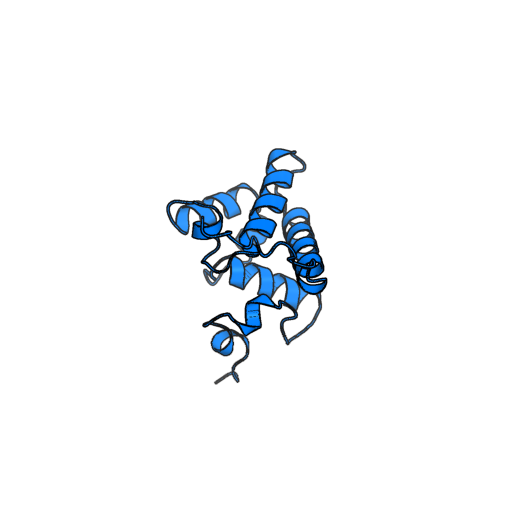 . LYS A 1 87 ? -0.454 5.645 5.398 1.00 92.06 87 LYS A O 1
ATOM 701 N N . TRP A 1 88 ? 1.448 5.578 4.203 1.00 95.62 88 TRP A N 1
ATOM 702 C CA . TRP A 1 88 ? 1.229 4.257 3.588 1.00 95.62 88 TRP A CA 1
ATOM 703 C C . TRP A 1 88 ? 0.730 3.178 4.548 1.00 95.62 88 TRP A C 1
ATOM 705 O O . TRP A 1 88 ? -0.242 2.495 4.255 1.00 95.62 88 TRP A O 1
ATOM 715 N N . LYS A 1 89 ? 1.324 3.095 5.741 1.00 93.31 89 LYS A N 1
ATOM 716 C CA . LYS A 1 89 ? 0.884 2.163 6.782 1.00 93.31 89 LYS A CA 1
ATOM 717 C C . LYS A 1 89 ? -0.582 2.396 7.181 1.00 93.31 89 LYS A C 1
ATOM 719 O O . LYS A 1 89 ? -1.383 1.473 7.153 1.00 93.31 89 LYS A O 1
ATOM 724 N N . LYS A 1 90 ? -0.955 3.652 7.458 1.00 87.50 90 LYS A N 1
ATOM 725 C CA . LYS A 1 90 ? -2.340 4.064 7.757 1.00 87.50 90 LYS A CA 1
ATOM 726 C C . LYS A 1 90 ? -3.287 3.725 6.599 1.00 87.50 90 LYS A C 1
ATOM 728 O O . LYS A 1 90 ? -4.395 3.252 6.827 1.00 87.50 90 LYS A O 1
ATOM 733 N N . PHE A 1 91 ? -2.843 3.970 5.368 1.00 93.31 91 PHE A N 1
ATOM 734 C CA . PHE A 1 91 ? -3.606 3.671 4.161 1.00 93.31 91 PHE A CA 1
ATOM 735 C C . PHE A 1 91 ? -3.889 2.169 4.011 1.00 93.31 91 PHE A C 1
ATOM 737 O O . PHE A 1 91 ? -5.042 1.802 3.806 1.00 93.31 91 PHE A O 1
ATOM 744 N N . PHE A 1 92 ? -2.891 1.297 4.185 1.00 94.50 92 PHE A N 1
ATOM 745 C CA . PHE A 1 92 ? -3.089 -0.154 4.088 1.00 94.50 92 PHE A CA 1
ATOM 746 C C . PHE A 1 92 ? -4.111 -0.665 5.098 1.00 94.50 92 PHE A C 1
ATOM 748 O O . PHE A 1 92 ? -5.032 -1.381 4.717 1.00 94.50 92 PHE A O 1
ATOM 755 N N . TYR A 1 93 ? -4.024 -0.236 6.358 1.00 89.06 93 TYR A N 1
ATOM 756 C CA . TYR A 1 93 ? -5.001 -0.654 7.364 1.00 89.06 93 TYR A CA 1
ATOM 757 C C . TYR A 1 93 ? -6.409 -0.166 7.057 1.00 89.06 93 TYR A C 1
ATOM 759 O O . TYR A 1 93 ? -7.360 -0.916 7.254 1.00 89.06 93 TYR A O 1
ATOM 767 N N . ARG A 1 94 ? -6.558 1.042 6.503 1.00 86.81 94 ARG A N 1
ATOM 768 C CA . ARG A 1 94 ? -7.857 1.506 6.012 1.00 86.81 94 ARG A CA 1
ATOM 769 C C . ARG A 1 94 ? -8.402 0.588 4.910 1.00 86.81 94 ARG A C 1
ATOM 771 O O . ARG A 1 94 ? -9.566 0.214 4.978 1.00 86.81 94 ARG A O 1
ATOM 778 N N . GLN A 1 95 ? -7.572 0.182 3.946 1.00 90.25 95 GLN A N 1
ATOM 779 C CA . GLN A 1 95 ? -7.987 -0.753 2.890 1.00 90.25 95 GLN A CA 1
ATOM 780 C C . GLN A 1 95 ? -8.412 -2.121 3.451 1.00 90.25 95 GLN A C 1
ATOM 782 O O . GLN A 1 95 ? -9.382 -2.703 2.970 1.00 90.25 95 GLN A O 1
ATOM 787 N N . LEU A 1 96 ? -7.730 -2.622 4.487 1.00 89.31 96 LEU A N 1
ATOM 788 C CA . LEU A 1 96 ? -8.124 -3.861 5.169 1.00 89.31 96 LEU A CA 1
ATOM 789 C C . LEU A 1 96 ? -9.470 -3.719 5.897 1.00 89.31 96 LEU A C 1
ATOM 791 O O . LEU A 1 96 ? -10.309 -4.611 5.804 1.00 89.31 96 LEU A O 1
ATOM 795 N N . CYS A 1 97 ? -9.718 -2.586 6.562 1.00 83.25 97 CYS A N 1
ATOM 796 C CA . CYS A 1 97 ? -11.005 -2.317 7.217 1.00 83.25 97 CYS A CA 1
ATOM 797 C C . CYS A 1 97 ? -12.160 -2.255 6.209 1.00 83.25 97 CYS A C 1
ATOM 799 O O . CYS A 1 97 ? -13.208 -2.862 6.426 1.00 83.25 97 CYS A O 1
ATOM 801 N N . GLU A 1 98 ? -11.945 -1.557 5.088 1.00 82.75 98 GLU A N 1
ATOM 802 C CA . GLU A 1 98 ? -12.924 -1.431 4.003 1.00 82.75 98 GLU A CA 1
ATOM 803 C C . GLU A 1 98 ? -13.257 -2.798 3.379 1.00 82.75 98 GLU A C 1
ATOM 805 O O . GLU A 1 98 ? -14.426 -3.080 3.122 1.00 82.75 98 GLU A O 1
ATOM 810 N N . ARG A 1 99 ? -12.263 -3.682 3.195 1.00 81.62 99 ARG A N 1
ATOM 811 C CA . ARG A 1 99 ? -12.457 -5.041 2.651 1.00 81.62 99 ARG A CA 1
ATOM 812 C C . ARG A 1 99 ? -13.352 -5.913 3.530 1.00 81.62 99 ARG A C 1
ATOM 814 O O . ARG A 1 99 ? -14.168 -6.669 3.013 1.00 81.62 99 ARG A O 1
ATOM 821 N N . GLU A 1 100 ? -13.187 -5.814 4.842 1.00 73.94 100 GLU A N 1
ATOM 822 C CA . GLU A 1 100 ? -13.921 -6.624 5.818 1.00 73.94 100 GLU A CA 1
ATOM 823 C C . GLU A 1 100 ? -15.312 -6.043 6.146 1.00 73.94 100 GLU A C 1
ATOM 825 O O . GLU A 1 100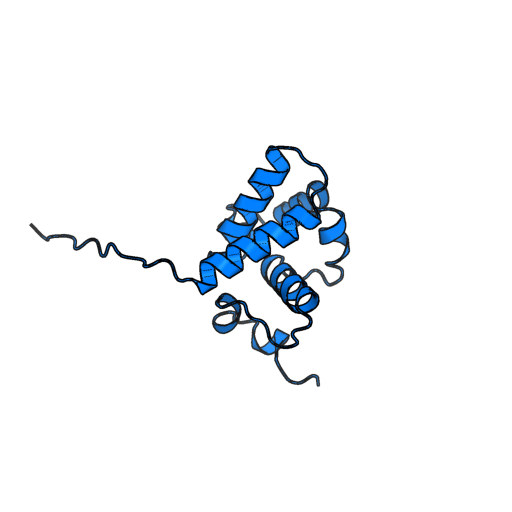 ? -16.060 -6.629 6.929 1.00 73.94 100 GLU A O 1
ATOM 830 N N . ASN A 1 101 ? -15.669 -4.893 5.556 1.00 63.59 101 ASN A N 1
ATOM 831 C CA . ASN A 1 101 ? -16.871 -4.115 5.871 1.00 63.59 101 ASN A CA 1
ATOM 832 C C . ASN A 1 101 ? -16.970 -3.749 7.367 1.00 63.59 101 ASN A C 1
ATOM 834 O O . ASN A 1 101 ? -18.056 -3.712 7.950 1.00 63.59 101 ASN A O 1
ATOM 838 N N . ILE A 1 102 ? -15.819 -3.507 8.005 1.00 57.53 102 ILE A N 1
ATOM 839 C CA . ILE A 1 102 ? -15.724 -3.202 9.435 1.00 57.53 102 ILE A CA 1
ATOM 840 C C . ILE A 1 102 ? -15.376 -1.727 9.600 1.00 57.53 102 ILE A C 1
ATOM 842 O O . ILE A 1 102 ? -14.326 -1.267 9.161 1.00 57.53 102 ILE A O 1
ATOM 846 N N . LEU A 1 103 ? -16.257 -0.994 10.285 1.00 51.81 103 LEU A N 1
ATOM 847 C CA . LEU A 1 103 ? -16.069 0.425 10.618 1.00 51.81 103 LEU A CA 1
ATOM 848 C C . LEU A 1 103 ? -14.977 0.651 11.685 1.00 51.81 103 LEU A C 1
ATOM 850 O O . 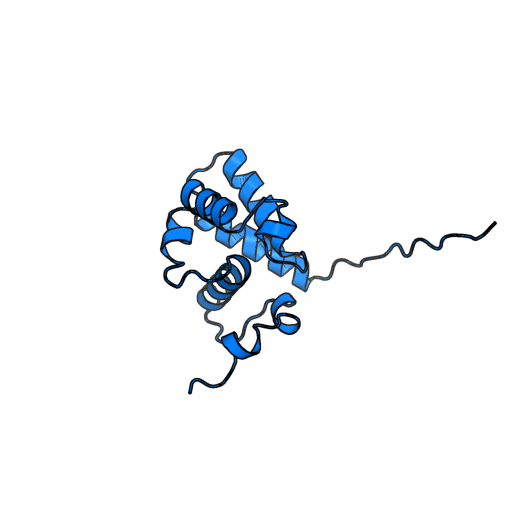LEU A 1 103 ? -14.459 1.754 11.821 1.00 51.81 103 LEU A O 1
ATOM 854 N N . ILE A 1 104 ? -14.622 -0.392 12.441 1.00 50.66 104 ILE A N 1
ATOM 855 C CA . ILE A 1 104 ? -13.641 -0.372 13.533 1.00 50.66 104 ILE A CA 1
ATOM 856 C C . ILE A 1 104 ? -12.445 -1.252 13.156 1.00 50.66 104 ILE A C 1
ATOM 858 O O . ILE A 1 104 ? -12.587 -2.440 12.877 1.00 50.66 104 ILE A O 1
ATOM 862 N N . CYS A 1 105 ? -11.245 -0.679 13.146 1.00 54.62 105 CYS A N 1
ATOM 863 C CA . CYS A 1 105 ? -10.056 -1.381 12.674 1.00 54.62 105 CYS A CA 1
ATOM 864 C C . CYS A 1 105 ? -9.641 -2.540 13.586 1.00 54.62 105 CYS A C 1
ATOM 866 O O . CYS A 1 105 ? -9.480 -2.368 14.792 1.00 54.62 105 CYS A O 1
ATOM 868 N N . LYS A 1 106 ? -9.401 -3.707 12.975 1.00 54.88 106 LYS A N 1
ATOM 869 C CA . LYS A 1 106 ? -8.880 -4.921 13.625 1.00 54.88 106 LYS A CA 1
ATOM 870 C C . LYS A 1 106 ? -7.366 -4.883 13.890 1.00 54.88 106 LYS A C 1
ATOM 872 O O . LYS A 1 106 ? -6.870 -5.752 14.598 1.00 54.88 106 LYS A O 1
ATOM 877 N N . SER A 1 107 ? -6.616 -3.930 13.323 1.00 56.38 107 SER A N 1
ATOM 878 C CA . SER A 1 107 ? -5.153 -3.934 13.447 1.00 56.38 107 SER A CA 1
ATOM 879 C C . SER A 1 107 ? -4.725 -3.674 14.896 1.00 56.38 107 SER A C 1
ATOM 881 O O . SER A 1 107 ? -4.991 -2.588 15.427 1.00 56.38 107 SER A O 1
ATOM 883 N N . PRO A 1 108 ? -3.989 -4.605 15.528 1.00 58.03 108 PRO A N 1
ATOM 884 C CA . PRO A 1 108 ? -3.475 -4.414 16.881 1.00 58.03 108 PRO A CA 1
ATOM 885 C C . PRO A 1 108 ? -2.464 -3.258 16.954 1.00 58.03 108 PRO A C 1
ATOM 887 O O . PRO A 1 108 ? -2.234 -2.710 18.030 1.00 58.03 108 PRO A O 1
ATOM 890 N N . SER A 1 109 ? -1.890 -2.842 15.817 1.00 59.84 109 SER A N 1
ATOM 891 C CA . SER A 1 109 ? -0.991 -1.687 15.741 1.00 59.84 109 SER A CA 1
ATOM 892 C C . SER A 1 109 ? -1.722 -0.337 15.748 1.00 59.84 109 SER A C 1
ATOM 894 O O . SER A 1 109 ? -1.115 0.687 16.069 1.00 59.84 109 SER A O 1
ATOM 896 N N . CYS A 1 110 ? -3.031 -0.302 15.460 1.00 59.28 110 CYS A N 1
ATOM 897 C CA . CYS A 1 110 ? -3.807 0.936 15.523 1.00 59.28 110 CYS A CA 1
ATOM 898 C C . CYS A 1 110 ? -3.996 1.431 16.963 1.00 59.28 110 CYS A C 1
ATOM 900 O O . CYS A 1 110 ? -3.905 2.636 17.174 1.00 59.28 110 CYS A O 1
ATOM 902 N N . GLY A 1 111 ? -4.161 0.548 17.956 1.00 55.78 111 GLY A N 1
ATOM 903 C CA . GLY A 1 111 ? -4.373 0.941 19.362 1.00 55.78 111 GLY A CA 1
ATOM 904 C C . GLY A 1 111 ? -3.199 1.690 20.016 1.00 55.78 111 GLY A C 1
ATOM 905 O O . GLY A 1 111 ? -3.374 2.340 21.040 1.00 55.78 111 GLY A O 1
ATOM 906 N N . ILE A 1 112 ? -2.011 1.632 19.409 1.00 55.47 112 ILE A N 1
ATOM 907 C CA . ILE A 1 112 ? -0.797 2.360 19.820 1.00 55.47 112 ILE A CA 1
ATOM 908 C C . ILE A 1 112 ? -0.413 3.473 18.831 1.00 55.47 112 ILE A C 1
ATOM 910 O O . ILE A 1 112 ? 0.594 4.157 19.014 1.00 55.47 112 ILE A O 1
ATOM 914 N N . CYS A 1 113 ? -1.198 3.675 17.770 1.00 56.16 113 CYS A N 1
ATOM 915 C CA . CYS A 1 113 ? -0.952 4.718 16.786 1.00 56.16 113 CYS A CA 1
ATOM 916 C C . CYS A 1 113 ? -1.434 6.072 17.320 1.00 56.16 113 CYS A C 1
ATOM 918 O O . CYS A 1 113 ? -2.604 6.241 17.645 1.00 56.16 113 CYS A O 1
ATOM 920 N N . THR A 1 114 ? -0.567 7.083 17.327 1.00 53.66 114 THR A N 1
ATOM 921 C CA . THR A 1 114 ? -0.926 8.459 17.729 1.00 53.66 114 THR A CA 1
ATOM 922 C C . THR A 1 114 ? -1.967 9.118 16.819 1.00 53.66 114 THR A C 1
ATOM 924 O O . THR A 1 114 ? -2.570 10.119 17.192 1.00 53.66 114 THR A O 1
ATOM 927 N N . ASP A 1 115 ? -2.200 8.560 15.628 1.00 54.41 115 ASP A N 1
ATOM 928 C CA . ASP A 1 115 ? -3.245 8.992 14.701 1.00 54.41 115 ASP A CA 1
ATOM 929 C C . ASP A 1 115 ? -4.561 8.187 14.876 1.00 54.41 115 ASP A C 1
ATOM 931 O O . ASP A 1 115 ? -5.462 8.346 14.052 1.00 54.41 115 ASP A O 1
ATOM 935 N N . TYR A 1 116 ? -4.698 7.348 15.920 1.00 64.00 116 TYR A N 1
ATOM 936 C CA . TYR A 1 116 ? -5.901 6.541 16.200 1.00 64.00 116 TYR A CA 1
ATOM 937 C C . TYR A 1 116 ? -7.160 7.406 16.315 1.00 64.0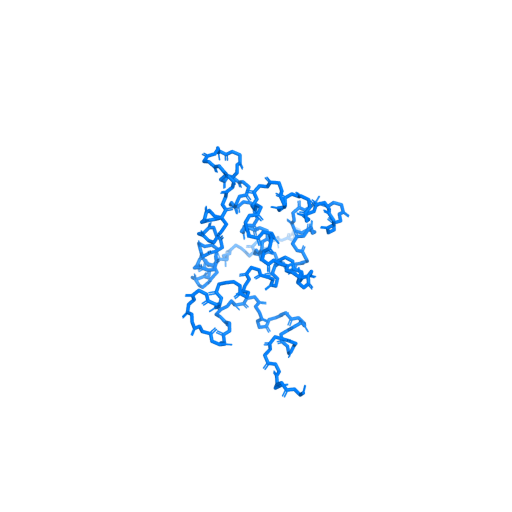0 116 TYR A C 1
ATOM 939 O O . TYR A 1 116 ? -8.132 7.176 15.602 1.00 64.00 116 TYR A O 1
ATOM 947 N N . GLU A 1 117 ? -7.128 8.466 17.125 1.00 60.34 117 GLU A N 1
ATOM 948 C CA . GLU A 1 117 ? -8.276 9.371 17.285 1.00 60.34 117 GLU A CA 1
ATOM 949 C C . GLU A 1 117 ? -8.659 10.081 15.980 1.00 60.34 117 GLU A C 1
ATOM 951 O O . GLU A 1 117 ? -9.821 10.388 15.759 1.00 60.34 117 GLU A O 1
ATOM 956 N N . LYS A 1 118 ? -7.716 10.279 15.053 1.00 59.97 118 LYS A N 1
ATOM 957 C CA . LYS A 1 118 ? -8.016 10.853 13.729 1.00 59.97 118 LYS A CA 1
ATOM 958 C C . LYS A 1 118 ? -8.641 9.845 12.764 1.00 59.97 118 LYS A C 1
ATOM 960 O O . LYS A 1 118 ? -9.063 10.233 11.681 1.00 59.97 118 LYS A O 1
ATOM 965 N N . CYS A 1 119 ? -8.587 8.555 13.084 1.00 60.44 119 CYS A N 1
ATOM 966 C CA . CYS A 1 119 ? -9.258 7.495 12.333 1.00 60.44 119 CYS A CA 1
ATOM 967 C C . CYS A 1 119 ? -10.616 7.123 12.932 1.00 60.44 119 CYS A C 1
ATOM 969 O O . CYS A 1 119 ? -11.479 6.685 12.184 1.00 60.44 119 CYS A O 1
ATOM 971 N N . PHE A 1 120 ? -10.768 7.234 14.257 1.00 61.22 120 PHE A N 1
ATOM 972 C CA . PHE A 1 120 ? -11.914 6.696 15.008 1.00 61.22 120 PHE A CA 1
ATOM 973 C C . PHE A 1 120 ? -12.614 7.729 15.904 1.00 61.22 120 PHE A C 1
ATOM 975 O O . PHE A 1 120 ? -13.457 7.361 16.719 1.00 61.22 120 PHE A O 1
ATOM 982 N N . GLY A 1 121 ? -12.250 9.008 15.806 1.00 57.84 121 GLY A N 1
ATOM 983 C CA . GLY A 1 121 ? -12.949 10.098 16.481 1.00 57.84 121 GLY A CA 1
ATOM 984 C C . GLY A 1 121 ? -14.309 10.386 15.831 1.00 57.84 121 GLY A C 1
ATOM 985 O O . GLY A 1 121 ? -14.504 10.052 14.661 1.00 57.84 121 GLY A O 1
ATOM 986 N N . PRO A 1 122 ? -15.260 10.984 16.570 1.00 47.81 122 PRO A N 1
ATOM 987 C CA . PRO A 1 122 ? -16.544 11.389 16.008 1.00 47.81 122 PRO A CA 1
ATOM 988 C C . PRO A 1 122 ? -16.330 12.378 14.858 1.00 47.81 122 PRO A C 1
ATOM 990 O O . PRO A 1 122 ? -15.534 13.309 14.985 1.00 47.81 122 PRO A O 1
ATOM 993 N N . GLU A 1 123 ? -17.038 12.171 13.746 1.00 43.50 123 GLU A N 1
ATOM 994 C CA . GLU A 1 123 ? -17.025 13.121 12.635 1.00 43.50 123 GLU A CA 1
ATOM 995 C C . GLU A 1 123 ? -17.666 14.432 13.106 1.00 43.50 123 GLU A C 1
ATOM 997 O O . GLU A 1 123 ? -18.857 14.477 13.418 1.00 43.50 123 GLU A O 1
ATOM 1002 N N . THR A 1 124 ? -16.846 15.474 13.236 1.00 48.19 124 THR A N 1
ATOM 1003 C CA . THR A 1 124 ? -17.282 16.860 13.462 1.00 48.19 124 THR A CA 1
ATOM 1004 C C . THR A 1 124 ? -17.438 17.597 12.151 1.00 48.19 124 THR A C 1
ATOM 1006 O O . THR A 1 124 ? -16.493 17.485 11.334 1.00 48.19 124 THR A O 1
#